Protein AF-A0A2E6YMK2-F1 (afdb_monomer)

Mean predicted aligned error: 6.28 Å

Foldseek 3Di:
DEEEEEAALPCVVVVQVPAALVYEYEYAAPVRCVVPVPSCQPGSYAYEYEDDDPDPDDPDQDPPPRHTYDYPVVVVVVPVVHVHYHYDD

Nearest PDB structures (foldseek):
  4naf-assembly1_A  TM=4.816E-01  e=2.876E+00  Geobacillus kaustophilus HTA426
  6ero-assembly1_A  TM=4.372E-01  e=3.068E+00  Homo sapiens
  6qky-assembly4_G  TM=5.317E-01  e=9.213E+00  Streptococcus pneumoniae

pLDDT: mean 81.88, std 14.06, range [37.19, 94.06]

Sequence (89 aa):
MMLHMLHSTQHFDECRALLVASDTLLLMDPSVIESGPERFADLPCPVCVLSEPSTPAADALVEVGIARQISITDWVQLTCHHPHNMVWA

Structure (mmCIF, N/CA/C/O backbone):
data_AF-A0A2E6YMK2-F1
#
_entry.id   AF-A0A2E6YMK2-F1
#
loop_
_atom_site.group_PDB
_atom_site.id
_atom_site.type_symbol
_atom_site.label_atom_id
_atom_site.label_alt_id
_atom_site.label_comp_id
_atom_site.label_asym_id
_atom_site.label_entity_id
_atom_site.label_seq_id
_atom_site.pdbx_PDB_ins_code
_atom_site.Cartn_x
_atom_site.Cartn_y
_atom_site.Cartn_z
_atom_site.occupancy
_atom_site.B_iso_or_equiv
_atom_site.auth_seq_id
_atom_site.auth_comp_id
_atom_site.auth_asym_id
_atom_site.auth_atom_id
_atom_site.pdbx_PDB_model_num
ATOM 1 N N . MET A 1 1 ? 8.230 -7.538 -6.168 1.00 83.62 1 MET A N 1
ATOM 2 C CA . MET A 1 1 ? 7.868 -7.140 -4.803 1.00 83.62 1 MET A CA 1
ATOM 3 C C . MET A 1 1 ? 8.538 -5.829 -4.466 1.00 83.62 1 MET A C 1
ATOM 5 O O . MET A 1 1 ? 9.651 -5.786 -3.948 1.00 83.62 1 MET A O 1
ATOM 9 N N . MET A 1 2 ? 7.851 -4.765 -4.851 1.00 91.25 2 MET A N 1
ATOM 10 C CA . MET A 1 2 ? 8.175 -3.375 -4.581 1.00 91.25 2 MET A CA 1
ATOM 11 C C . MET A 1 2 ? 7.174 -2.817 -3.571 1.00 91.25 2 MET A C 1
ATOM 13 O O . MET A 1 2 ? 5.996 -3.172 -3.602 1.00 91.25 2 MET A O 1
ATOM 17 N N . LEU A 1 3 ? 7.637 -1.951 -2.674 1.00 92.94 3 LEU A N 1
ATOM 18 C CA . LEU A 1 3 ? 6.757 -1.186 -1.796 1.00 92.94 3 LEU A CA 1
ATOM 19 C C . LEU A 1 3 ? 6.483 0.180 -2.430 1.00 92.94 3 LEU A C 1
ATOM 21 O O . LEU A 1 3 ? 7.389 1.006 -2.541 1.00 92.94 3 LEU 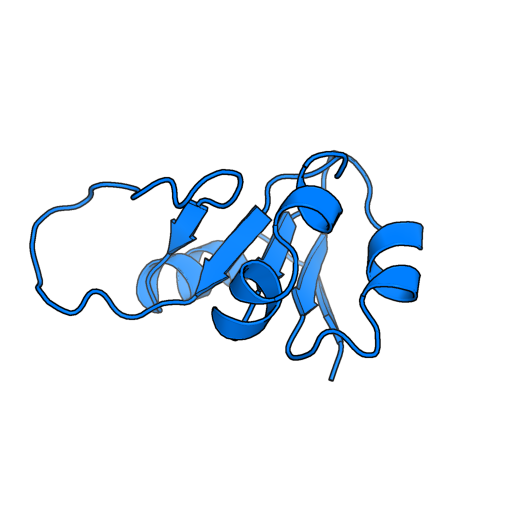A O 1
ATOM 25 N N . HIS A 1 4 ? 5.244 0.426 -2.840 1.00 94.06 4 HIS A N 1
ATOM 26 C CA . HIS A 1 4 ? 4.806 1.712 -3.375 1.00 94.06 4 HIS A CA 1
ATOM 27 C C . HIS A 1 4 ? 4.276 2.566 -2.228 1.00 94.06 4 HIS A C 1
ATOM 29 O O . HIS A 1 4 ? 3.296 2.194 -1.601 1.00 94.06 4 HIS A O 1
ATOM 35 N N . MET A 1 5 ? 4.907 3.701 -1.944 1.00 93.56 5 MET A N 1
ATOM 36 C CA . MET A 1 5 ? 4.500 4.618 -0.877 1.00 93.56 5 MET A CA 1
ATOM 37 C C . MET A 1 5 ? 3.808 5.827 -1.499 1.00 93.56 5 MET A C 1
ATOM 39 O O . MET A 1 5 ? 4.459 6.649 -2.142 1.00 93.56 5 MET A O 1
ATOM 43 N N . LEU A 1 6 ? 2.489 5.902 -1.346 1.00 92.56 6 LEU A N 1
ATOM 44 C CA . LEU A 1 6 ? 1.648 6.946 -1.917 1.00 92.56 6 LEU A CA 1
ATOM 45 C C . LEU A 1 6 ? 1.289 7.975 -0.845 1.00 92.56 6 LEU A C 1
ATOM 47 O O . LEU A 1 6 ? 0.632 7.645 0.144 1.00 92.56 6 LEU A O 1
ATOM 51 N N . HIS A 1 7 ? 1.721 9.218 -1.049 1.00 88.50 7 HIS A N 1
ATOM 52 C CA . HIS A 1 7 ? 1.448 10.328 -0.133 1.00 88.50 7 HIS A CA 1
ATOM 53 C C . HIS A 1 7 ? 0.180 11.105 -0.487 1.00 88.50 7 HIS A C 1
ATOM 55 O O . HIS A 1 7 ? -0.417 11.732 0.382 1.00 88.50 7 HIS A O 1
ATOM 61 N N . SER A 1 8 ? -0.231 11.079 -1.754 1.00 85.81 8 SER A N 1
ATOM 62 C CA . SER A 1 8 ? -1.355 11.862 -2.257 1.00 85.81 8 SER A CA 1
ATOM 63 C C . SER A 1 8 ? -2.088 11.125 -3.379 1.00 85.81 8 SER A C 1
ATOM 65 O O . SER A 1 8 ? -1.571 10.189 -3.987 1.00 85.81 8 SER A O 1
ATOM 67 N N . THR A 1 9 ? -3.306 11.555 -3.702 1.00 85.81 9 THR A N 1
ATOM 68 C CA . THR A 1 9 ? -4.071 10.999 -4.831 1.00 85.81 9 THR A CA 1
ATOM 69 C C . THR A 1 9 ? -3.549 11.452 -6.199 1.00 85.81 9 THR A C 1
ATOM 71 O O . THR A 1 9 ? -3.980 10.906 -7.214 1.00 85.81 9 THR A O 1
ATOM 74 N N . GLN A 1 10 ? -2.618 12.413 -6.247 1.00 88.06 10 GLN A N 1
ATOM 75 C CA . GLN A 1 10 ? -2.137 13.039 -7.482 1.00 88.06 10 GLN A CA 1
ATOM 76 C C . GLN A 1 10 ? -1.493 12.030 -8.438 1.00 88.06 10 GLN A C 1
ATOM 78 O O . GLN A 1 10 ? -1.785 12.040 -9.631 1.00 88.06 10 GLN A O 1
ATOM 83 N N . HIS A 1 11 ? -0.670 11.127 -7.905 1.00 88.06 11 HIS A N 1
ATOM 84 C CA . HIS A 1 11 ? 0.045 10.110 -8.679 1.00 88.06 11 HIS A CA 1
ATOM 85 C C . HIS A 1 11 ? -0.600 8.720 -8.585 1.00 88.06 11 HIS A C 1
ATOM 87 O O . HIS A 1 11 ? 0.018 7.715 -8.932 1.00 88.06 11 HIS A O 1
ATOM 93 N N . PHE A 1 12 ? -1.853 8.632 -8.122 1.00 88.94 12 PHE A N 1
ATOM 94 C CA . PHE A 1 12 ? -2.513 7.342 -7.919 1.00 88.94 12 PHE A CA 1
ATOM 95 C C . PHE A 1 12 ? -2.655 6.542 -9.219 1.00 88.94 12 PHE A C 1
ATOM 97 O O . PHE A 1 12 ? -2.390 5.344 -9.223 1.00 88.94 12 PHE A O 1
ATOM 104 N N . ASP A 1 13 ? -3.049 7.176 -10.326 1.00 89.94 13 ASP A N 1
ATOM 105 C CA . ASP A 1 13 ? -3.262 6.460 -11.589 1.00 89.94 13 ASP A CA 1
ATOM 106 C C . ASP A 1 13 ? -1.948 5.949 -12.204 1.00 89.94 13 ASP A C 1
ATOM 108 O O . ASP A 1 13 ? -1.918 4.849 -12.755 1.00 89.94 13 ASP A O 1
ATOM 112 N N . GLU A 1 14 ? -0.856 6.701 -12.046 1.00 90.50 14 GLU A N 1
ATOM 113 C CA . GLU A 1 14 ? 0.494 6.284 -12.449 1.00 90.50 14 GLU A CA 1
ATOM 114 C C . GLU A 1 14 ? 1.001 5.137 -11.573 1.00 90.50 14 GLU A C 1
ATOM 116 O O . GLU A 1 14 ? 1.481 4.129 -12.089 1.00 90.50 14 GLU A O 1
ATOM 121 N N . CYS A 1 15 ? 0.824 5.257 -10.254 1.00 91.25 15 CYS A N 1
ATOM 122 C CA . CYS A 1 15 ? 1.140 4.198 -9.308 1.00 91.25 15 CYS A CA 1
ATOM 123 C C . CYS A 1 15 ? 0.373 2.920 -9.663 1.00 91.25 15 CYS A C 1
ATOM 125 O O . CYS A 1 15 ? 0.985 1.875 -9.871 1.00 91.25 15 CYS A O 1
ATOM 127 N N . ARG A 1 16 ? -0.949 3.021 -9.854 1.00 90.56 16 ARG A N 1
ATOM 128 C CA . ARG A 1 16 ? -1.829 1.905 -10.223 1.00 90.56 16 ARG A CA 1
ATOM 129 C C . ARG A 1 16 ? -1.400 1.207 -11.508 1.00 90.56 16 ARG A C 1
ATOM 131 O O . ARG A 1 16 ? -1.493 -0.013 -11.577 1.00 90.56 16 ARG A O 1
ATOM 138 N N . ALA A 1 17 ? -0.931 1.951 -12.507 1.00 90.81 17 ALA A N 1
ATOM 139 C CA . ALA A 1 17 ? -0.470 1.374 -13.766 1.00 90.81 17 ALA A CA 1
ATOM 140 C C . ALA A 1 17 ? 0.796 0.508 -13.613 1.00 90.81 17 ALA A C 1
ATOM 142 O O . ALA A 1 17 ? 1.043 -0.351 -14.459 1.00 90.81 17 ALA A O 1
ATOM 143 N N . LEU A 1 18 ? 1.588 0.725 -12.558 1.00 91.06 18 LEU A N 1
ATOM 144 C CA . LEU A 1 18 ? 2.821 -0.020 -12.290 1.00 91.06 18 LEU A CA 1
ATOM 145 C C . LEU A 1 18 ? 2.651 -1.163 -11.282 1.00 91.06 18 LEU A C 1
ATOM 147 O O . LEU A 1 18 ? 3.541 -2.006 -11.193 1.00 91.06 18 LEU A O 1
ATOM 151 N N . LEU A 1 19 ? 1.543 -1.203 -10.536 1.00 92.75 19 LEU A N 1
ATOM 152 C CA . LEU A 1 19 ? 1.316 -2.224 -9.514 1.00 92.75 19 LEU A CA 1
ATOM 153 C C . LEU A 1 19 ? 1.159 -3.612 -10.140 1.00 92.75 19 LEU A C 1
ATOM 155 O O . LEU A 1 19 ? 0.316 -3.832 -11.013 1.00 92.75 19 LEU A O 1
ATOM 159 N N . VAL A 1 20 ? 1.913 -4.579 -9.620 1.00 92.56 20 VAL A N 1
ATOM 160 C CA . VAL A 1 20 ? 1.701 -6.004 -9.899 1.00 92.56 20 VAL A CA 1
ATOM 161 C C . VAL A 1 20 ? 1.344 -6.769 -8.627 1.00 92.56 20 VAL A C 1
ATOM 163 O O . VAL A 1 20 ? 1.565 -6.303 -7.514 1.00 92.56 20 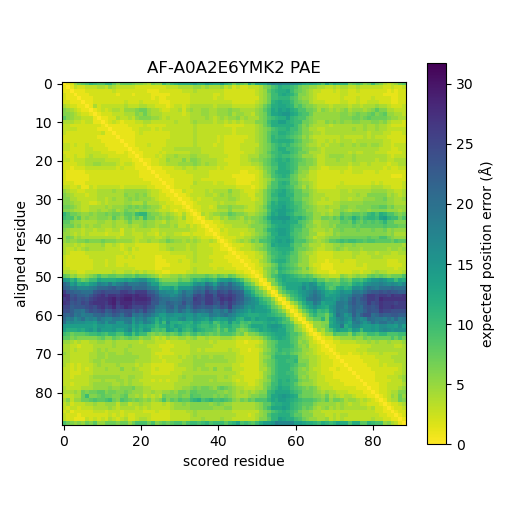VAL A O 1
ATOM 166 N N . ALA A 1 21 ? 0.825 -7.991 -8.768 1.00 91.00 21 ALA A N 1
ATOM 167 C CA . ALA A 1 21 ? 0.321 -8.772 -7.632 1.00 91.00 21 ALA A CA 1
ATOM 168 C C . ALA A 1 21 ? 1.362 -9.117 -6.552 1.00 91.00 21 ALA A C 1
ATOM 170 O O . ALA A 1 21 ? 1.003 -9.464 -5.432 1.00 91.00 21 ALA A O 1
ATOM 171 N N . SER A 1 22 ? 2.655 -9.032 -6.882 1.00 90.06 22 SER A N 1
ATOM 172 C CA . SER A 1 22 ? 3.741 -9.260 -5.924 1.00 90.06 22 SER A CA 1
ATOM 173 C C . SER A 1 22 ? 4.111 -8.033 -5.094 1.00 90.06 22 SER A C 1
ATOM 175 O O . SER A 1 22 ? 5.022 -8.130 -4.280 1.00 90.06 22 SER A O 1
ATOM 177 N N . ASP A 1 23 ? 3.530 -6.873 -5.381 1.00 93.19 23 ASP A N 1
ATOM 178 C CA . ASP A 1 23 ? 3.901 -5.610 -4.748 1.00 93.19 23 ASP A CA 1
ATOM 179 C C . ASP A 1 23 ? 3.032 -5.326 -3.527 1.00 93.19 23 ASP A C 1
ATOM 181 O O . ASP A 1 23 ? 2.120 -6.081 -3.205 1.00 93.19 23 ASP A O 1
ATOM 185 N N . THR A 1 24 ? 3.339 -4.244 -2.823 1.00 93.31 24 THR A N 1
ATOM 186 C CA . THR A 1 24 ? 2.513 -3.736 -1.728 1.00 93.31 24 THR A CA 1
ATOM 187 C C . THR A 1 24 ? 2.318 -2.242 -1.924 1.00 93.31 24 THR A C 1
ATOM 189 O O . THR A 1 24 ? 3.294 -1.514 -2.115 1.00 93.31 24 THR A O 1
ATOM 192 N N . LEU A 1 25 ? 1.072 -1.773 -1.851 1.00 93.38 25 LEU A N 1
ATOM 193 C CA . LEU A 1 25 ? 0.759 -0.348 -1.825 1.00 93.38 25 LEU A CA 1
ATOM 194 C C . LEU A 1 25 ? 0.608 0.105 -0.373 1.00 93.38 25 LEU A C 1
ATOM 196 O O . LEU A 1 25 ? -0.233 -0.410 0.354 1.00 93.38 25 LEU A O 1
ATOM 200 N N . LEU A 1 26 ? 1.401 1.085 0.043 1.00 92.88 26 LEU A N 1
ATOM 201 C CA . LEU A 1 26 ? 1.303 1.754 1.329 1.00 92.88 26 LEU A CA 1
ATOM 202 C C . LEU A 1 26 ? 0.805 3.185 1.133 1.00 92.88 26 LEU A C 1
ATOM 204 O O . LEU A 1 26 ? 1.465 4.004 0.496 1.00 92.88 26 LEU A O 1
ATOM 208 N N . LEU A 1 27 ? -0.344 3.491 1.719 1.00 91.44 27 LEU A N 1
ATOM 209 C CA . LEU A 1 27 ? -0.893 4.833 1.812 1.00 91.44 27 LEU A CA 1
ATOM 210 C C . LEU A 1 27 ? -0.324 5.498 3.060 1.00 91.44 27 LEU A C 1
ATOM 212 O O . LEU A 1 27 ? -0.518 5.012 4.172 1.00 91.44 27 LEU A O 1
ATOM 216 N N . MET A 1 28 ? 0.403 6.593 2.865 1.00 89.38 28 MET A N 1
ATOM 217 C CA . MET A 1 28 ? 1.047 7.331 3.955 1.00 89.38 28 MET A CA 1
ATOM 218 C C . MET A 1 28 ? 0.069 8.249 4.695 1.00 89.38 28 MET A C 1
ATOM 220 O O . MET A 1 28 ? 0.360 8.672 5.810 1.00 89.38 28 MET A O 1
ATOM 224 N N . ASP A 1 29 ? -1.071 8.551 4.072 1.00 85.25 29 ASP A N 1
ATOM 225 C CA . ASP A 1 29 ? -2.127 9.396 4.617 1.00 85.25 29 ASP A CA 1
ATOM 226 C C . ASP A 1 29 ? -3.488 8.684 4.457 1.00 85.25 29 ASP A C 1
ATOM 228 O O . ASP A 1 29 ? -3.852 8.311 3.334 1.00 85.25 29 ASP A O 1
ATOM 232 N N . PRO A 1 30 ? -4.254 8.471 5.544 1.00 81.12 30 PRO A N 1
ATOM 233 C CA . PRO A 1 30 ? -5.564 7.824 5.483 1.00 81.12 30 PRO A CA 1
ATOM 234 C C . PRO A 1 30 ? -6.602 8.615 4.670 1.00 81.12 30 PRO A C 1
ATOM 236 O O . PRO A 1 30 ? -7.499 8.011 4.080 1.00 81.12 30 PRO A O 1
ATOM 239 N N . SER A 1 31 ? -6.464 9.936 4.530 1.00 82.31 31 SER A N 1
ATOM 240 C CA . SER A 1 31 ? -7.386 10.751 3.722 1.00 82.31 31 SER A CA 1
ATOM 241 C C . SER A 1 31 ? -7.406 10.338 2.242 1.00 82.31 31 SER A C 1
ATOM 243 O O . SER A 1 31 ? -8.409 10.517 1.544 1.00 82.31 31 SER A O 1
ATOM 245 N N . VAL A 1 32 ? -6.321 9.716 1.763 1.00 82.31 32 VAL A N 1
ATOM 246 C CA . VAL A 1 32 ? -6.188 9.209 0.393 1.00 82.31 32 VAL A CA 1
ATOM 247 C C . VAL A 1 32 ? -7.229 8.127 0.105 1.00 82.31 32 VAL A C 1
ATOM 249 O O . VAL A 1 32 ? -7.875 8.178 -0.943 1.00 82.31 32 VAL A O 1
ATOM 252 N N . ILE A 1 33 ? -7.447 7.192 1.036 1.00 81.00 33 ILE A N 1
ATOM 253 C CA . ILE A 1 33 ? -8.455 6.137 0.865 1.00 81.00 33 ILE A CA 1
ATOM 254 C C . ILE A 1 33 ? -9.866 6.629 1.183 1.00 81.00 33 ILE A C 1
ATOM 256 O O . ILE A 1 33 ? -10.806 6.265 0.479 1.00 81.00 33 ILE A O 1
ATOM 260 N N . GLU A 1 34 ? -10.021 7.501 2.182 1.00 80.00 34 GLU A N 1
ATOM 261 C CA . GLU A 1 34 ? -11.323 8.065 2.568 1.00 80.00 34 GLU A CA 1
ATOM 262 C C . GLU A 1 34 ? -11.980 8.844 1.422 1.00 80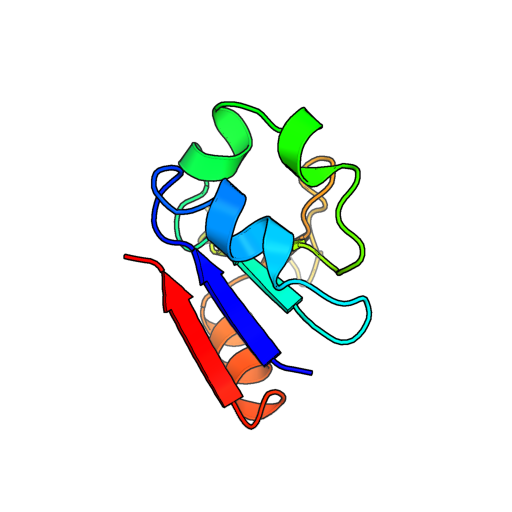.00 34 GLU A C 1
ATOM 264 O O . GLU A 1 34 ? -13.200 8.817 1.265 1.00 80.00 34 GLU A O 1
ATOM 269 N N . SER A 1 35 ? -11.173 9.491 0.577 1.00 74.25 35 SER A N 1
ATOM 270 C CA . SER A 1 35 ? -11.656 10.249 -0.581 1.00 74.25 35 SER A CA 1
ATOM 271 C C . SER A 1 35 ? -12.277 9.391 -1.695 1.00 74.25 35 SER A C 1
ATOM 273 O O . SER A 1 35 ? -12.978 9.923 -2.558 1.00 74.25 35 SER A O 1
ATOM 275 N N . GLY A 1 36 ? -12.040 8.074 -1.705 1.00 78.00 36 GLY A N 1
ATOM 276 C CA . GLY A 1 36 ? -12.509 7.196 -2.775 1.00 78.00 36 GLY A CA 1
ATOM 277 C C . GLY A 1 36 ? -12.063 5.745 -2.608 1.00 78.00 36 GLY A C 1
ATOM 278 O O . GLY A 1 36 ? 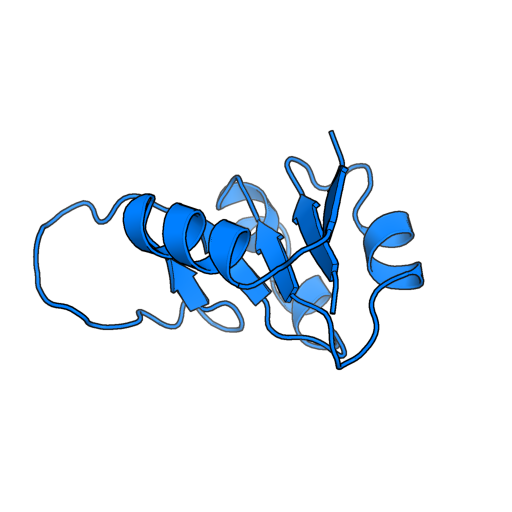-11.226 5.292 -3.393 1.00 78.00 36 GLY A O 1
ATOM 279 N N . PRO A 1 37 ? -12.631 4.993 -1.646 1.00 79.12 37 PRO A N 1
ATOM 280 C CA . PRO A 1 37 ? -12.196 3.630 -1.344 1.00 79.12 37 PRO A CA 1
ATOM 281 C C . PRO A 1 37 ? -12.366 2.702 -2.550 1.00 79.12 37 PRO A C 1
ATOM 283 O O . PRO A 1 37 ? -11.493 1.901 -2.845 1.00 79.12 37 PRO A O 1
ATOM 286 N N . GLU A 1 38 ? -13.419 2.868 -3.345 1.00 83.31 38 GLU A N 1
ATOM 287 C CA . GLU A 1 38 ? -13.685 1.998 -4.499 1.00 83.31 38 GLU A CA 1
ATOM 288 C C . GLU A 1 38 ? -12.533 1.963 -5.520 1.00 83.31 38 GLU A C 1
ATOM 290 O O . GLU A 1 38 ? -12.326 0.953 -6.186 1.00 83.31 38 GLU A O 1
ATOM 295 N N . ARG A 1 39 ? -11.703 3.016 -5.584 1.00 82.94 39 ARG A N 1
ATOM 296 C CA . ARG A 1 39 ? -10.535 3.067 -6.479 1.00 82.94 39 ARG A CA 1
ATOM 29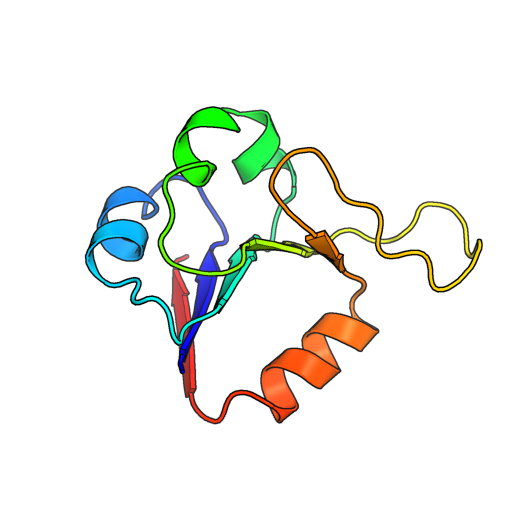7 C C . ARG A 1 39 ? -9.456 2.041 -6.132 1.00 82.94 39 ARG A C 1
ATOM 299 O O . ARG A 1 39 ? -8.673 1.689 -7.012 1.00 82.94 39 ARG A O 1
ATOM 306 N N . PHE A 1 40 ? -9.399 1.591 -4.881 1.00 84.75 40 PHE A N 1
ATOM 307 C CA . PHE A 1 40 ? -8.386 0.650 -4.404 1.00 84.75 40 PHE A CA 1
ATOM 308 C C . PHE A 1 40 ? -8.898 -0.800 -4.364 1.00 84.75 40 PHE A C 1
ATOM 310 O O . PHE A 1 40 ? -8.105 -1.706 -4.126 1.00 84.75 40 PHE A O 1
ATOM 317 N N . ALA A 1 41 ? -10.197 -1.035 -4.599 1.00 82.50 41 ALA A N 1
ATOM 318 C CA . ALA A 1 41 ? -10.810 -2.361 -4.484 1.00 82.50 4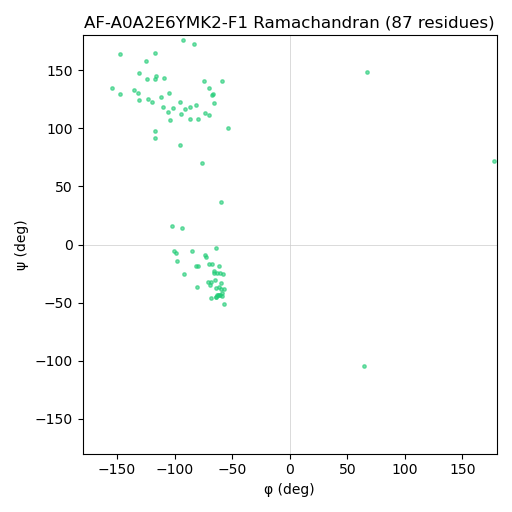1 ALA A CA 1
ATOM 319 C C . ALA A 1 41 ? -10.333 -3.336 -5.575 1.00 82.50 41 ALA A C 1
ATOM 321 O O . ALA A 1 41 ? -10.195 -4.529 -5.319 1.00 82.50 41 ALA A O 1
ATOM 322 N N . ASP A 1 42 ? -10.031 -2.816 -6.767 1.00 84.44 42 ASP A N 1
ATOM 323 C CA . ASP A 1 42 ? -9.608 -3.602 -7.935 1.00 84.44 42 ASP A CA 1
ATOM 324 C C . ASP A 1 42 ? -8.079 -3.717 -8.073 1.00 84.44 42 ASP A C 1
ATOM 326 O O . ASP A 1 42 ? -7.563 -4.053 -9.144 1.00 84.44 42 ASP A O 1
ATOM 330 N N . LEU A 1 43 ? -7.318 -3.382 -7.026 1.00 88.25 43 LEU A N 1
ATOM 331 C CA . LEU A 1 43 ? -5.861 -3.431 -7.101 1.00 88.25 43 LEU A CA 1
ATOM 332 C C . LEU A 1 43 ? -5.349 -4.877 -7.066 1.00 88.25 43 LEU A C 1
ATOM 334 O O . LEU A 1 43 ? -5.843 -5.700 -6.296 1.00 88.25 43 LEU A O 1
ATOM 338 N N . PRO A 1 44 ? -4.314 -5.203 -7.864 1.00 89.12 44 PRO A N 1
ATOM 339 C CA . PRO A 1 44 ? -3.777 -6.559 -7.921 1.00 89.12 44 PRO A CA 1
ATOM 340 C C . PRO A 1 44 ? -2.980 -6.941 -6.665 1.00 89.12 44 PRO A C 1
ATOM 342 O O . PRO A 1 44 ? -2.613 -8.103 -6.518 1.00 89.12 44 PRO A O 1
ATOM 345 N N . CYS A 1 45 ? -2.679 -5.978 -5.792 1.00 90.94 45 CYS A N 1
ATOM 346 C CA . CYS A 1 45 ? -1.772 -6.105 -4.659 1.00 90.94 45 CYS A CA 1
ATOM 347 C C . CYS A 1 45 ? -2.439 -5.710 -3.330 1.00 90.94 45 CYS A C 1
ATOM 349 O O . CY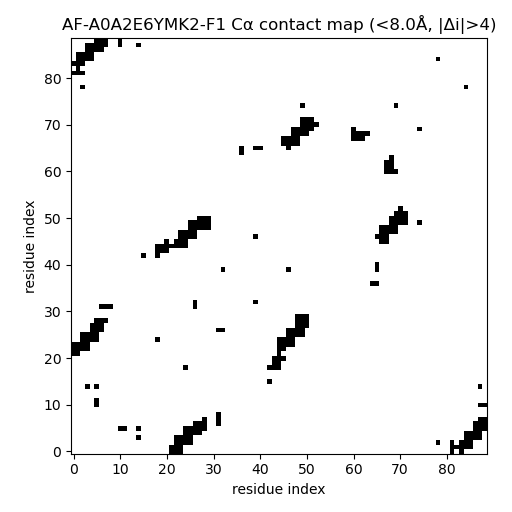S A 1 45 ? -3.385 -4.918 -3.332 1.00 90.94 45 CYS A O 1
ATOM 351 N N . PRO A 1 46 ? -1.915 -6.178 -2.183 1.00 90.75 46 PRO A N 1
ATOM 352 C CA . PRO A 1 46 ? -2.353 -5.709 -0.874 1.00 90.75 46 PRO A CA 1
ATOM 353 C C . PRO A 1 46 ? -2.167 -4.195 -0.708 1.00 90.75 46 PRO A C 1
ATOM 355 O O . PRO A 1 46 ? -1.148 -3.624 -1.111 1.00 90.75 46 PRO A O 1
ATOM 358 N N . VAL A 1 47 ? -3.152 -3.569 -0.061 1.00 90.75 47 VAL A N 1
ATOM 359 C CA . VAL A 1 47 ? -3.155 -2.146 0.290 1.00 90.75 47 VAL A CA 1
ATOM 360 C C . VAL A 1 47 ? -3.045 -2.008 1.803 1.00 90.75 47 VAL A C 1
ATOM 362 O O . VAL A 1 47 ? -3.833 -2.586 2.552 1.00 90.75 47 VAL A O 1
ATOM 365 N N . CYS A 1 48 ? -2.077 -1.223 2.253 1.00 90.88 48 CYS A N 1
ATOM 366 C CA . CYS A 1 48 ? -1.856 -0.878 3.647 1.00 90.88 48 CYS A CA 1
ATOM 367 C C . CYS A 1 48 ? -2.060 0.626 3.839 1.00 90.88 48 CYS A C 1
ATOM 369 O O . CYS A 1 48 ? -1.692 1.412 2.972 1.00 90.88 48 CYS A O 1
ATOM 371 N N . VAL A 1 49 ? -2.598 1.038 4.981 1.00 90.06 49 VAL A N 1
ATOM 372 C CA . VAL A 1 49 ? -2.741 2.450 5.363 1.00 90.06 49 VAL A CA 1
ATOM 373 C C . VAL A 1 49 ? -1.957 2.683 6.639 1.00 90.06 49 VAL A C 1
ATOM 375 O O . VAL A 1 49 ? -2.205 2.023 7.649 1.00 90.06 49 VAL A O 1
ATOM 378 N N . LEU A 1 50 ? -1.020 3.625 6.597 1.00 88.44 50 LEU A N 1
ATOM 379 C CA . LEU A 1 50 ? -0.319 4.085 7.781 1.00 88.44 50 LEU A CA 1
ATOM 380 C C . LEU A 1 50 ? -1.275 4.946 8.605 1.00 88.44 50 LEU A C 1
ATOM 382 O O . LEU A 1 50 ? -1.681 6.026 8.183 1.00 88.44 50 LEU A O 1
ATOM 386 N N . SER A 1 51 ? -1.639 4.467 9.788 1.00 81.56 51 SER A N 1
ATOM 387 C CA . SER A 1 51 ? -2.428 5.249 10.733 1.00 81.56 51 SER A CA 1
ATOM 388 C C . SER A 1 51 ? -2.023 4.878 12.145 1.00 81.56 51 SER A C 1
ATOM 390 O O . SER A 1 51 ? -2.006 3.700 12.508 1.00 81.56 51 SER A O 1
ATOM 392 N N . GLU A 1 52 ? -1.728 5.884 12.965 1.00 68.81 52 GLU A N 1
ATOM 393 C CA . GLU A 1 52 ? -1.432 5.645 14.371 1.00 68.81 52 GLU A CA 1
ATOM 394 C C . GLU A 1 52 ? -2.699 5.163 15.088 1.00 68.81 52 GLU A C 1
ATOM 396 O O . GLU A 1 52 ? -3.762 5.782 14.952 1.00 68.81 52 GLU A O 1
ATOM 401 N N . PRO A 1 53 ? -2.638 4.047 15.832 1.00 56.91 53 PRO A N 1
ATOM 402 C CA . PRO A 1 53 ? -3.777 3.618 16.615 1.00 56.91 53 PRO A CA 1
ATOM 403 C C . PRO A 1 53 ? -4.014 4.656 17.716 1.00 56.91 53 PRO A C 1
ATOM 405 O O . PRO A 1 53 ? -3.149 4.908 18.552 1.00 56.91 53 PRO A O 1
ATOM 408 N N . SER A 1 54 ? -5.211 5.244 17.754 1.00 54.03 54 SER A N 1
ATOM 409 C CA . SER A 1 54 ? -5.619 6.217 18.784 1.00 54.03 54 SER A CA 1
ATOM 410 C C . SER A 1 54 ? -5.677 5.597 20.193 1.00 54.03 54 SER A C 1
ATOM 412 O O . SER A 1 54 ? -5.999 6.268 21.172 1.00 54.03 54 SER A O 1
ATOM 414 N N . THR A 1 55 ? -5.419 4.293 20.316 1.00 46.00 55 THR A N 1
ATOM 415 C CA . THR A 1 55 ? -5.398 3.533 21.566 1.00 46.00 55 THR A CA 1
ATOM 416 C C . THR A 1 55 ? -4.473 2.322 21.393 1.00 46.00 55 THR A C 1
ATOM 418 O O . THR A 1 55 ? -4.600 1.627 20.387 1.00 46.00 55 THR A O 1
ATOM 421 N N . PRO A 1 56 ? -3.573 2.005 22.345 1.00 44.47 56 PRO A N 1
ATOM 422 C CA . PRO A 1 56 ? -2.756 0.794 22.297 1.00 44.47 56 PRO A CA 1
ATOM 423 C C . PRO A 1 56 ? -3.622 -0.410 22.687 1.00 44.47 56 PRO A C 1
ATOM 425 O O . PRO A 1 56 ? -3.512 -0.950 23.785 1.00 44.47 56 PRO A O 1
ATOM 428 N N . ALA A 1 57 ? -4.559 -0.790 21.825 1.00 40.00 57 ALA A N 1
ATOM 429 C CA . ALA A 1 57 ? -5.425 -1.934 22.039 1.00 40.00 57 ALA A CA 1
ATOM 430 C C . ALA A 1 57 ? -5.170 -2.972 20.950 1.00 40.00 57 ALA A C 1
ATOM 432 O O . ALA A 1 57 ? -5.830 -2.973 19.919 1.00 40.00 57 ALA A O 1
ATOM 433 N N . ALA A 1 58 ? -4.244 -3.874 21.286 1.00 37.19 58 ALA A N 1
ATOM 434 C CA . ALA A 1 58 ? -4.014 -5.180 20.683 1.00 37.19 58 ALA A CA 1
ATOM 435 C C . ALA A 1 58 ? -3.509 -5.191 19.231 1.00 37.19 58 ALA A C 1
ATOM 437 O O . ALA A 1 58 ? -3.850 -4.345 18.416 1.00 37.19 58 ALA A O 1
ATOM 438 N N . ASP A 1 59 ? -2.715 -6.216 18.923 1.00 42.38 59 ASP A N 1
ATOM 439 C CA . ASP A 1 59 ? -2.199 -6.625 17.607 1.00 42.38 59 ASP A CA 1
ATOM 440 C C . ASP A 1 59 ? -3.298 -6.969 16.573 1.00 42.38 59 ASP A C 1
ATOM 442 O O . ASP A 1 59 ? -3.189 -7.916 15.792 1.00 42.38 59 ASP A O 1
ATOM 446 N N . ALA A 1 60 ? -4.413 -6.247 16.577 1.00 46.47 60 ALA A N 1
ATOM 447 C CA . ALA A 1 60 ? -5.487 -6.428 15.633 1.00 46.47 60 ALA A CA 1
ATOM 448 C C . ALA A 1 60 ? -5.175 -5.589 14.399 1.00 46.47 60 ALA A C 1
ATOM 450 O O . ALA A 1 60 ? -5.276 -4.365 14.403 1.00 46.47 60 ALA A O 1
ATOM 451 N N . LEU A 1 61 ? -4.813 -6.275 13.324 1.00 52.22 61 LEU A N 1
ATOM 452 C CA . LEU A 1 61 ? -4.957 -5.748 11.977 1.00 52.22 61 LEU A CA 1
ATOM 453 C C . LEU A 1 61 ? -6.403 -5.309 11.795 1.00 52.22 61 LEU A C 1
ATOM 455 O O . LEU A 1 61 ? -7.294 -6.135 11.616 1.00 52.22 61 LEU A O 1
ATOM 459 N N . VAL A 1 62 ? -6.636 -4.007 11.914 1.00 54.91 62 VAL A N 1
ATOM 460 C CA . VAL A 1 62 ? -7.937 -3.425 11.628 1.00 54.91 62 VAL A CA 1
ATOM 461 C C . VAL A 1 62 ? -8.015 -3.301 10.114 1.00 54.91 62 VAL A C 1
ATOM 463 O O . VAL A 1 62 ? -7.310 -2.500 9.499 1.00 54.91 62 VAL A O 1
ATOM 466 N N . GLU A 1 63 ? -8.826 -4.151 9.494 1.00 58.97 63 GLU A N 1
ATOM 467 C CA . GLU A 1 63 ? -9.219 -3.962 8.103 1.00 58.97 63 GLU A CA 1
ATOM 468 C C . GLU A 1 63 ? -10.162 -2.755 8.039 1.00 58.97 63 GLU A C 1
ATOM 470 O O . GLU A 1 63 ? -11.277 -2.782 8.560 1.00 58.97 63 GLU A O 1
ATOM 475 N N . VAL A 1 64 ? -9.700 -1.667 7.422 1.00 58.38 64 VAL A N 1
ATOM 476 C CA . VAL A 1 64 ? -10.518 -0.488 7.127 1.00 58.38 64 VAL A CA 1
ATOM 477 C C . VAL A 1 64 ? -11.015 -0.652 5.697 1.00 58.38 64 VAL A C 1
ATOM 479 O O . VAL A 1 64 ? -10.387 -0.221 4.728 1.00 58.38 64 VAL A O 1
ATOM 482 N N . GLY A 1 65 ? -12.131 -1.367 5.559 1.00 66.94 65 GLY A N 1
ATOM 483 C CA . GLY A 1 65 ? -12.685 -1.730 4.258 1.00 66.94 65 GLY A CA 1
ATOM 484 C C . GLY A 1 65 ? -11.749 -2.661 3.487 1.00 66.94 65 GLY A C 1
ATOM 485 O O . GLY A 1 65 ? -11.661 -3.843 3.785 1.00 66.94 65 GLY A O 1
ATOM 486 N N . ILE A 1 66 ? -11.069 -2.120 2.481 1.00 73.19 66 ILE A N 1
ATOM 487 C CA . ILE A 1 66 ? -10.195 -2.839 1.534 1.00 73.19 66 ILE A CA 1
ATOM 488 C C . ILE A 1 66 ? -8.700 -2.706 1.858 1.00 73.19 66 ILE A C 1
ATOM 490 O O . ILE A 1 66 ? -7.872 -3.309 1.179 1.00 73.19 66 ILE A O 1
ATOM 494 N N . ALA A 1 67 ? -8.345 -1.891 2.856 1.00 83.00 67 ALA A N 1
ATOM 495 C CA . ALA A 1 67 ? -6.962 -1.670 3.247 1.00 83.00 67 ALA A CA 1
ATOM 496 C C . ALA A 1 67 ? -6.698 -2.137 4.676 1.00 83.00 67 ALA A C 1
ATOM 498 O O . ALA A 1 67 ? -7.511 -1.965 5.585 1.00 83.00 67 ALA A O 1
ATOM 499 N N . ARG A 1 68 ? -5.509 -2.696 4.877 1.00 85.88 68 ARG A N 1
ATOM 500 C CA . ARG A 1 68 ? -4.999 -3.082 6.188 1.00 85.88 68 ARG A CA 1
ATOM 501 C C . ARG A 1 68 ? -4.415 -1.858 6.881 1.00 85.88 68 ARG A C 1
ATOM 503 O O . ARG A 1 68 ? -3.452 -1.274 6.387 1.00 85.88 68 ARG A O 1
ATOM 510 N N . GLN A 1 69 ? -4.946 -1.488 8.038 1.00 86.00 69 GLN A N 1
ATOM 511 C CA . GLN A 1 69 ? -4.314 -0.460 8.854 1.00 86.00 69 GLN A CA 1
ATOM 512 C C . GLN A 1 69 ? -3.010 -0.999 9.454 1.00 86.00 69 G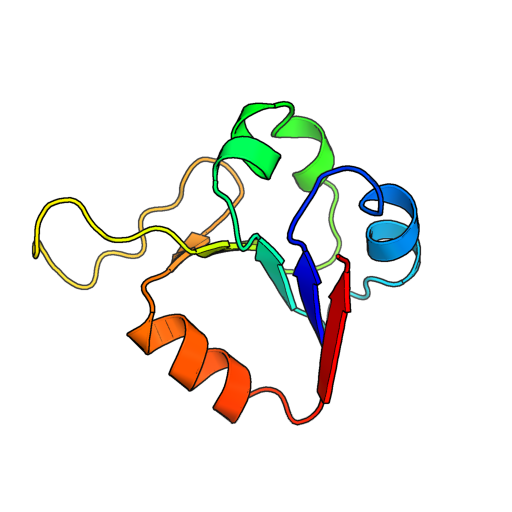LN A C 1
ATOM 514 O O . GLN A 1 69 ? -2.967 -2.125 9.956 1.00 86.00 69 GLN A O 1
ATOM 519 N N . ILE A 1 70 ? -1.944 -0.203 9.385 1.00 87.44 70 ILE A N 1
ATOM 520 C CA . ILE A 1 70 ? -0.630 -0.549 9.923 1.00 87.44 70 ILE A CA 1
ATOM 521 C C . ILE A 1 70 ? -0.064 0.587 10.778 1.00 87.44 70 ILE A C 1
ATOM 523 O O . ILE A 1 70 ? -0.298 1.769 10.511 1.00 87.44 70 ILE A O 1
ATOM 527 N N . SER A 1 71 ? 0.707 0.219 11.800 1.00 87.00 71 SER A N 1
ATOM 528 C CA . SER A 1 71 ? 1.447 1.160 12.640 1.00 87.00 71 SER A CA 1
ATOM 529 C C . SER A 1 71 ? 2.783 1.575 12.007 1.00 87.00 71 SER A C 1
ATOM 531 O O . SER A 1 71 ? 3.247 0.990 11.024 1.00 87.00 71 SER A O 1
ATOM 533 N N . ILE A 1 72 ? 3.468 2.548 12.617 1.00 86.25 72 ILE A N 1
ATOM 534 C CA . ILE A 1 72 ? 4.844 2.911 12.234 1.00 86.25 72 ILE A CA 1
ATOM 535 C C . ILE A 1 72 ? 5.790 1.710 12.383 1.00 86.25 72 ILE A C 1
ATOM 537 O O . ILE A 1 72 ? 6.659 1.501 11.538 1.00 86.25 72 ILE A O 1
ATOM 541 N N . THR A 1 73 ? 5.620 0.891 13.424 1.00 87.12 73 THR A N 1
ATOM 542 C CA . THR A 1 73 ? 6.445 -0.308 13.631 1.00 87.12 73 THR A CA 1
ATOM 543 C C . THR A 1 73 ? 6.249 -1.319 12.503 1.00 87.12 73 THR A C 1
ATOM 545 O O . THR A 1 73 ? 7.233 -1.841 11.977 1.00 87.12 73 THR A O 1
ATOM 548 N N . ASP A 1 74 ? 5.005 -1.541 12.079 1.00 87.69 74 ASP A N 1
ATOM 549 C CA . ASP A 1 74 ? 4.683 -2.419 10.950 1.00 87.69 74 ASP A CA 1
ATOM 550 C C . ASP A 1 74 ? 5.252 -1.885 9.632 1.00 87.69 74 ASP A C 1
ATOM 552 O O . ASP A 1 74 ? 5.745 -2.655 8.811 1.00 87.69 74 ASP A O 1
ATOM 556 N N . TRP A 1 75 ? 5.236 -0.565 9.426 1.00 89.12 75 TRP A N 1
ATOM 557 C CA . TRP A 1 75 ? 5.862 0.060 8.261 1.00 89.12 75 TRP A CA 1
ATOM 558 C C . TRP A 1 75 ? 7.382 -0.143 8.242 1.00 89.12 75 TRP A C 1
ATOM 560 O O . TRP A 1 75 ? 7.944 -0.536 7.215 1.00 89.12 75 TRP A O 1
ATOM 570 N N . VAL A 1 76 ? 8.058 0.048 9.380 1.00 88.44 76 VAL A N 1
A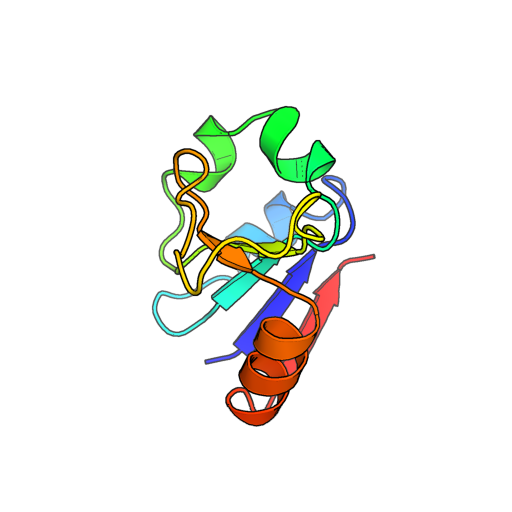TOM 571 C CA . VAL A 1 76 ? 9.496 -0.246 9.505 1.00 88.44 76 VAL A CA 1
ATOM 572 C C . VAL A 1 76 ? 9.766 -1.719 9.193 1.00 88.44 76 VAL A C 1
ATOM 574 O O . VAL A 1 76 ? 10.694 -2.036 8.455 1.00 88.44 76 VAL A O 1
ATOM 577 N N . GLN A 1 77 ? 8.928 -2.640 9.669 1.00 88.69 77 GLN A N 1
ATOM 578 C CA . GLN A 1 77 ? 9.062 -4.044 9.288 1.00 88.69 77 GLN A CA 1
ATOM 579 C C . GLN A 1 77 ? 8.821 -4.260 7.790 1.00 88.69 77 GLN A C 1
ATOM 581 O O . GLN A 1 77 ? 9.607 -4.955 7.152 1.00 88.69 77 GLN A O 1
ATOM 586 N N . LEU A 1 78 ? 7.788 -3.664 7.196 1.00 87.12 78 LEU A N 1
ATOM 587 C CA . LEU A 1 78 ? 7.491 -3.786 5.765 1.00 87.12 78 LEU A CA 1
ATOM 588 C C . LEU A 1 78 ? 8.649 -3.305 4.894 1.00 87.12 78 LEU A C 1
ATOM 590 O O . LEU A 1 78 ? 9.020 -4.001 3.952 1.00 87.12 78 LEU A O 1
ATOM 594 N N . THR A 1 79 ? 9.246 -2.163 5.229 1.00 88.31 79 THR A N 1
ATOM 595 C CA . THR A 1 79 ? 10.425 -1.634 4.524 1.00 88.31 79 THR A CA 1
ATOM 596 C C . THR A 1 79 ? 11.651 -2.530 4.674 1.00 88.31 79 THR A C 1
ATOM 598 O O . THR A 1 79 ? 12.435 -2.628 3.740 1.00 88.31 79 THR A O 1
ATOM 601 N N . CYS A 1 80 ? 11.801 -3.250 5.788 1.00 87.50 80 CYS A N 1
ATOM 602 C CA . CYS A 1 80 ? 12.842 -4.273 5.926 1.00 87.50 80 CYS A CA 1
ATOM 603 C C . CYS A 1 80 ? 12.569 -5.525 5.071 1.00 87.50 80 CYS A C 1
ATOM 605 O O . CYS A 1 80 ? 13.511 -6.169 4.615 1.00 87.50 80 CYS A O 1
ATOM 607 N N . HIS A 1 81 ? 11.299 -5.886 4.852 1.00 85.25 81 HIS A N 1
ATOM 608 C CA . HIS A 1 81 ? 10.912 -7.041 4.029 1.00 85.25 81 HIS A CA 1
ATOM 609 C C . HIS A 1 81 ? 10.907 -6.740 2.521 1.00 85.25 81 HIS A C 1
ATOM 611 O O . HIS A 1 81 ? 10.954 -7.670 1.714 1.00 85.25 81 HIS A O 1
ATOM 617 N N . HIS A 1 82 ? 10.859 -5.464 2.131 1.00 83.81 82 HIS A N 1
ATOM 618 C CA . HIS A 1 82 ? 10.892 -5.026 0.739 1.00 83.81 82 HIS A CA 1
ATOM 619 C C . HIS A 1 82 ? 12.266 -4.422 0.405 1.00 83.81 82 HIS A C 1
ATOM 621 O O . HIS A 1 82 ? 12.603 -3.353 0.903 1.00 83.81 82 HIS A O 1
ATOM 627 N N . PRO A 1 83 ? 13.071 -5.046 -0.475 1.00 83.12 83 PRO A N 1
ATOM 628 C CA . PRO A 1 83 ? 14.401 -4.534 -0.818 1.00 83.12 83 PRO A CA 1
ATOM 629 C C . PRO A 1 83 ? 14.361 -3.240 -1.649 1.00 83.12 83 PRO A C 1
ATOM 631 O O . PRO A 1 83 ? 15.371 -2.545 -1.763 1.00 83.12 83 PRO A O 1
ATOM 634 N N . HIS A 1 84 ? 13.209 -2.922 -2.248 1.00 89.25 84 HIS A N 1
ATOM 635 C CA . HIS A 1 84 ? 13.016 -1.763 -3.110 1.00 89.25 84 HIS A CA 1
ATOM 636 C C . HIS A 1 84 ? 11.711 -1.045 -2.777 1.00 89.25 84 HIS A C 1
ATOM 638 O O . HIS A 1 84 ? 10.651 -1.671 -2.702 1.00 89.25 84 HIS A O 1
ATOM 644 N N . ASN A 1 85 ? 11.806 0.280 -2.663 1.00 90.12 85 ASN A N 1
ATOM 645 C CA . ASN A 1 85 ? 10.687 1.164 -2.370 1.00 90.12 85 ASN A CA 1
ATOM 646 C C . ASN A 1 85 ? 10.576 2.228 -3.469 1.00 90.12 85 ASN A C 1
ATOM 648 O O . ASN A 1 85 ? 11.595 2.737 -3.942 1.00 90.12 85 ASN A O 1
ATOM 652 N N . MET A 1 86 ? 9.352 2.586 -3.842 1.00 92.00 86 MET A N 1
ATOM 653 C CA . MET A 1 86 ? 9.046 3.658 -4.786 1.00 92.00 86 MET A CA 1
ATOM 654 C C . MET A 1 86 ? 8.129 4.670 -4.111 1.00 92.00 86 MET A C 1
ATOM 656 O O . MET A 1 86 ? 7.086 4.298 -3.579 1.00 92.00 86 MET A O 1
ATOM 660 N N . VAL A 1 87 ? 8.533 5.939 -4.107 1.00 91.81 87 VAL A N 1
ATOM 661 C CA . VAL A 1 87 ? 7.810 7.020 -3.425 1.00 91.81 87 VAL A CA 1
ATOM 662 C C . VAL A 1 87 ? 7.083 7.876 -4.444 1.00 91.81 87 VAL A C 1
ATOM 664 O O . VAL A 1 87 ? 7.686 8.328 -5.414 1.00 91.81 87 VAL A O 1
ATOM 667 N N . TRP A 1 88 ? 5.806 8.116 -4.178 1.00 91.12 88 TRP A N 1
ATOM 668 C CA . TRP A 1 88 ? 4.912 8.932 -4.983 1.00 91.12 88 TRP A CA 1
ATOM 669 C C . TRP A 1 88 ? 4.477 10.127 -4.131 1.00 91.12 88 TRP A C 1
ATOM 671 O O . TRP A 1 88 ? 3.616 9.983 -3.255 1.00 91.12 88 TRP A O 1
ATOM 681 N N . ALA A 1 89 ? 5.150 11.262 -4.335 1.00 80.75 89 ALA A N 1
ATOM 682 C CA . ALA A 1 89 ? 4.920 12.521 -3.623 1.00 80.75 89 ALA A CA 1
ATOM 683 C C . ALA A 1 89 ? 3.927 13.395 -4.393 1.00 80.75 89 ALA A C 1
ATOM 685 O O . ALA A 1 89 ? 4.208 13.638 -5.585 1.00 80.75 89 ALA A O 1
#

Secondary structure (DSSP, 8-state):
--EEEE-SSTTHHHHHHH--TT-EEEESSTHHHHT-THHHHT-SS-EEEE---SS---S---EETTEEEE-HHHHHHHHHH-S-EEEE-

Solvent-accessible surface area (backbone atoms only — not comparable to full-atom values): 5183 Å² total; per-residue (Å²): 95,41,35,38,38,34,58,48,70,85,52,43,70,64,51,59,74,67,61,44,63,64,27,38,41,34,28,64,37,57,67,56,46,74,76,47,53,76,77,61,66,81,51,67,34,58,38,34,27,44,50,80,70,98,56,100,69,69,97,64,73,48,65,62,86,79,28,38,46,32,40,72,68,54,48,56,50,49,55,71,75,27,94,41,76,47,80,40,123

Radius of gyration: 12.33 Å; Cα contacts (8 Å, |Δi|>4): 147; chains: 1; bounding box: 28×22×36 Å